Protein AF-Q5XU37-F1 (afdb_monomer_lite)

InterPro domains:
  IPR002369 Integrin beta subunit, VWA domain [PF00362] (1-94)
  IPR002369 Integrin beta subunit, VWA domain [SM00187] (1-95)
  IPR015812 Integrin beta subunit [PR01186] (37-56)
  IPR015812 Integrin beta subunit [PR01186] (70-89)
  IPR015812 Integrin beta subunit [PTHR10082] (1-95)
  IPR036465 von Willebrand factor A-like domain superfamily [G3DSA:3.40.50.410] (1-94)
  IPR036465 von Willebrand factor A-like domain superfamily [SSF53300] (1-94)

Structure (mmCIF, N/CA/C/O backbone):
data_AF-Q5XU37-F1
#
_entry.id   AF-Q5XU37-F1
#
loop_
_atom_site.group_PDB
_atom_site.id
_atom_site.type_symbol
_atom_site.label_atom_id
_atom_site.label_alt_id
_atom_site.label_comp_id
_atom_site.label_asym_id
_atom_site.label_entity_id
_atom_site.label_seq_id
_atom_site.pdbx_PDB_ins_code
_atom_site.Cartn_x
_atom_site.Cartn_y
_atom_site.Cartn_z
_atom_site.occupancy
_atom_site.B_iso_or_equiv
_atom_site.auth_seq_id
_atom_site.auth_comp_id
_atom_site.auth_asym_id
_atom_site.auth_atom_id
_atom_site.pdbx_PDB_model_num
ATOM 1 N N . LEU A 1 1 ? -13.803 -3.132 6.805 1.00 90.12 1 LEU A N 1
ATOM 2 C CA . LEU A 1 1 ? -13.466 -2.454 5.537 1.00 90.12 1 LEU A CA 1
ATOM 3 C C . LEU A 1 1 ? -12.088 -2.906 5.069 1.00 90.12 1 LEU A C 1
ATOM 5 O O . LEU A 1 1 ? -11.149 -2.835 5.848 1.00 90.12 1 LEU A O 1
ATOM 9 N N . TYR A 1 2 ? -11.950 -3.385 3.834 1.00 94.19 2 TYR A N 1
ATOM 10 C CA . TYR A 1 2 ? -10.638 -3.675 3.252 1.00 94.19 2 TYR A CA 1
ATOM 11 C C . TYR A 1 2 ? -10.395 -2.709 2.096 1.00 94.19 2 TYR A C 1
ATOM 13 O O . TYR A 1 2 ? -11.150 -2.724 1.127 1.00 94.19 2 TYR A O 1
ATOM 21 N N . TYR A 1 3 ? -9.399 -1.839 2.235 1.00 92.56 3 TYR A N 1
ATOM 22 C CA . TYR A 1 3 ? -9.079 -0.826 1.239 1.00 92.56 3 TYR A CA 1
ATOM 23 C C . TYR A 1 3 ? -8.071 -1.400 0.245 1.00 92.56 3 TYR A C 1
ATOM 25 O O . TYR A 1 3 ? -6.968 -1.789 0.631 1.00 92.56 3 TYR A O 1
ATOM 33 N N . LEU A 1 4 ? -8.469 -1.479 -1.021 1.00 94.88 4 LEU A N 1
ATOM 34 C CA . LEU A 1 4 ? -7.632 -1.965 -2.109 1.00 94.88 4 LEU A CA 1
ATOM 35 C C . LEU A 1 4 ? -7.228 -0.775 -2.981 1.00 94.88 4 LEU A C 1
ATOM 37 O O . LEU A 1 4 ? -8.082 -0.187 -3.639 1.00 94.88 4 LEU A O 1
ATOM 41 N N . MET A 1 5 ? -5.945 -0.419 -2.958 1.00 93.19 5 MET A N 1
ATOM 42 C CA . MET A 1 5 ? -5.426 0.777 -3.621 1.00 93.19 5 MET A CA 1
ATOM 43 C C . MET A 1 5 ? -4.570 0.434 -4.840 1.00 93.19 5 MET A C 1
ATOM 45 O O . MET A 1 5 ? -3.702 -0.437 -4.768 1.00 93.19 5 MET A O 1
ATOM 49 N N . ASP A 1 6 ? -4.774 1.167 -5.930 1.00 93.69 6 ASP A N 1
ATOM 50 C CA . ASP A 1 6 ? -3.828 1.188 -7.042 1.00 93.69 6 ASP A CA 1
ATOM 51 C C . ASP A 1 6 ? -2.561 1.965 -6.624 1.00 93.69 6 ASP A C 1
ATOM 53 O O . ASP A 1 6 ? -2.651 3.094 -6.143 1.00 93.69 6 ASP A O 1
ATOM 57 N N . LEU A 1 7 ? -1.383 1.349 -6.765 1.00 90.88 7 LEU A N 1
ATOM 58 C CA . LEU A 1 7 ? -0.073 1.975 -6.523 1.00 90.88 7 LEU A CA 1
ATOM 59 C C . LEU A 1 7 ? 0.697 2.259 -7.822 1.00 90.88 7 LEU A C 1
ATOM 61 O O . LEU A 1 7 ? 1.930 2.334 -7.823 1.00 90.88 7 LEU A O 1
ATOM 65 N N . SER A 1 8 ? -0.019 2.407 -8.935 1.00 89.94 8 SER A N 1
ATOM 66 C CA . SER A 1 8 ? 0.514 2.943 -10.180 1.00 89.94 8 SER A CA 1
ATOM 67 C C . SER A 1 8 ? 1.021 4.382 -10.005 1.00 89.94 8 SER A C 1
ATOM 69 O O . SER A 1 8 ? 0.697 5.093 -9.053 1.00 89.94 8 SER A O 1
ATOM 71 N N . TYR A 1 9 ? 1.865 4.833 -10.937 1.00 87.94 9 TYR A N 1
ATOM 72 C CA . TYR A 1 9 ? 2.522 6.141 -10.833 1.00 87.94 9 TYR A CA 1
ATOM 73 C C . TYR A 1 9 ? 1.541 7.324 -10.800 1.00 87.94 9 TYR A C 1
ATOM 75 O O . TYR A 1 9 ? 1.871 8.373 -10.253 1.00 87.94 9 TYR A O 1
ATOM 83 N N . SER A 1 10 ? 0.344 7.172 -11.369 1.00 89.12 10 SER A N 1
ATOM 84 C CA . SER A 1 10 ? -0.679 8.220 -11.338 1.00 89.12 10 SER A CA 1
ATOM 85 C C . SER A 1 10 ? -1.297 8.430 -9.957 1.00 89.12 10 SER A C 1
ATOM 87 O O . SER A 1 10 ? -1.903 9.468 -9.760 1.00 89.12 10 SER A O 1
ATOM 89 N N . MET A 1 11 ? -1.120 7.493 -9.020 1.00 91.25 11 MET A N 1
ATOM 90 C CA . MET A 1 11 ? -1.728 7.512 -7.680 1.00 91.25 11 MET A CA 1
ATOM 91 C C . MET A 1 11 ? -0.780 8.051 -6.593 1.00 91.25 11 MET A C 1
ATOM 93 O O . MET A 1 11 ? -1.002 7.860 -5.394 1.00 91.25 11 MET A O 1
ATOM 97 N N . VAL A 1 12 ? 0.343 8.663 -6.984 1.00 85.81 12 VAL A N 1
ATOM 98 C CA . VAL A 1 12 ? 1.393 9.107 -6.049 1.00 85.81 12 VAL A CA 1
ATOM 99 C C . VAL A 1 12 ? 0.889 10.185 -5.087 1.00 85.81 12 VAL A C 1
ATOM 101 O O . VAL A 1 12 ? 1.239 10.166 -3.906 1.00 85.81 12 VAL A O 1
ATOM 104 N N . ASP A 1 13 ? 0.090 11.126 -5.573 1.00 88.38 13 ASP A N 1
ATOM 105 C CA . ASP A 1 13 ? -0.543 12.172 -4.770 1.00 88.38 13 ASP A CA 1
ATOM 106 C C . ASP A 1 13 ? -1.686 11.620 -3.908 1.00 88.38 13 ASP A C 1
ATOM 108 O O . ASP A 1 13 ? -1.772 11.951 -2.722 1.00 88.38 13 ASP A O 1
ATOM 112 N N . ASP A 1 14 ? -2.494 10.705 -4.444 1.00 89.06 14 ASP A N 1
ATOM 113 C CA . ASP A 1 14 ? -3.536 10.009 -3.684 1.00 89.06 14 ASP A CA 1
ATOM 114 C C . ASP A 1 14 ? -2.966 9.244 -2.488 1.00 89.06 14 ASP A C 1
ATOM 116 O O . ASP A 1 14 ? -3.530 9.286 -1.392 1.00 89.06 14 ASP A O 1
ATOM 120 N N . LEU A 1 15 ? -1.809 8.593 -2.649 1.00 85.19 15 LEU A N 1
ATOM 121 C CA . LEU A 1 15 ? -1.154 7.856 -1.568 1.00 85.19 15 LEU A CA 1
ATOM 122 C C . LEU A 1 15 ? -0.825 8.761 -0.370 1.00 85.19 15 LEU A C 1
ATOM 124 O O . LEU A 1 15 ? -0.943 8.333 0.779 1.00 85.19 15 LEU A O 1
ATOM 128 N N . ILE A 1 16 ? -0.464 10.025 -0.611 1.00 84.50 16 ILE A N 1
ATOM 129 C CA . ILE A 1 16 ? -0.193 11.005 0.454 1.00 84.50 16 ILE A CA 1
ATOM 130 C C . ILE A 1 16 ? -1.464 11.285 1.266 1.00 84.50 16 ILE A C 1
ATOM 132 O O . ILE A 1 16 ? -1.401 11.427 2.491 1.00 84.50 16 ILE A O 1
ATOM 136 N N . ASN A 1 17 ? -2.617 11.331 0.600 1.00 85.44 17 ASN A N 1
ATOM 137 C CA . ASN A 1 17 ? -3.906 11.573 1.242 1.00 85.44 17 ASN A CA 1
ATOM 138 C C . ASN A 1 17 ? -4.428 10.321 1.959 1.00 85.44 17 ASN A C 1
ATOM 140 O O . ASN A 1 17 ? -4.877 10.414 3.101 1.00 85.44 17 ASN A O 1
ATOM 144 N N . VAL A 1 18 ? -4.301 9.138 1.349 1.00 85.19 18 VAL A N 1
ATOM 145 C CA . VAL A 1 18 ? -4.751 7.864 1.938 1.00 85.19 18 VAL A CA 1
ATOM 146 C C . VAL A 1 18 ? -4.006 7.542 3.234 1.00 85.19 18 VAL A C 1
ATOM 148 O O . VAL A 1 18 ? -4.620 7.048 4.182 1.00 85.19 18 VAL A O 1
ATOM 151 N N . LYS A 1 19 ? -2.719 7.907 3.334 1.00 79.75 19 LYS A N 1
ATOM 152 C CA . LYS A 1 19 ? -1.948 7.798 4.586 1.00 79.75 19 LYS A CA 1
ATOM 153 C C . LYS A 1 19 ? -2.608 8.543 5.751 1.00 79.75 19 LYS A C 1
ATOM 155 O O . LYS A 1 19 ? -2.561 8.056 6.873 1.00 79.75 19 LYS A O 1
ATOM 160 N N . LYS A 1 20 ? -3.246 9.689 5.492 1.00 78.00 20 LYS A N 1
ATOM 161 C CA . LYS A 1 20 ? -3.974 10.473 6.507 1.00 78.00 20 LYS A CA 1
ATOM 162 C C . LYS A 1 20 ? -5.403 9.968 6.725 1.00 78.00 20 LYS A C 1
ATOM 164 O O . LYS A 1 20 ? -5.921 10.056 7.831 1.00 78.00 20 LYS A O 1
ATOM 169 N N . LEU A 1 21 ? -6.022 9.406 5.685 1.00 81.50 21 LEU A N 1
ATOM 170 C CA . LEU A 1 21 ? -7.421 8.976 5.698 1.00 81.50 21 LEU A CA 1
ATOM 171 C C . LEU A 1 21 ? -7.686 7.761 6.606 1.00 81.50 21 LEU A C 1
ATOM 173 O O . LEU A 1 21 ? -8.818 7.560 7.037 1.00 81.50 21 LEU A O 1
ATOM 177 N N . GLY A 1 22 ? -6.667 6.951 6.912 1.00 79.75 22 GLY A N 1
ATOM 178 C CA . GLY A 1 22 ? -6.817 5.731 7.714 1.00 79.75 22 GLY A CA 1
ATOM 179 C C . GLY A 1 22 ? -7.467 5.951 9.083 1.00 79.75 22 GLY A C 1
ATOM 180 O O . GLY A 1 22 ? -8.379 5.211 9.462 1.00 79.75 22 GLY A O 1
ATOM 181 N N . GLY A 1 23 ? -7.035 6.990 9.804 1.00 81.06 23 GLY A N 1
ATOM 182 C CA . GLY A 1 23 ? -7.592 7.349 11.107 1.00 81.06 23 GLY A CA 1
ATOM 183 C C . GLY A 1 23 ? -9.041 7.830 11.028 1.00 81.06 23 GLY A C 1
ATOM 184 O O . GLY A 1 23 ? -9.873 7.414 11.838 1.00 81.06 23 GLY A O 1
ATOM 185 N N . ASP A 1 24 ? -9.360 8.650 10.027 1.00 87.44 24 ASP A N 1
ATOM 186 C CA . ASP A 1 24 ? -10.708 9.192 9.832 1.00 87.44 24 ASP A CA 1
ATOM 187 C C . ASP A 1 24 ? -11.699 8.109 9.381 1.00 87.44 24 ASP A C 1
ATOM 189 O O . ASP A 1 24 ? -12.824 8.055 9.877 1.00 87.44 24 ASP A O 1
ATOM 193 N N . LEU A 1 25 ? -11.267 7.183 8.516 1.00 86.38 25 LEU A N 1
ATOM 194 C CA . LEU A 1 25 ? -12.061 6.023 8.099 1.00 86.38 25 LEU A CA 1
ATOM 195 C C . LEU A 1 25 ? -12.413 5.117 9.276 1.00 86.38 25 LEU A C 1
ATOM 197 O O . LEU A 1 25 ? -13.558 4.686 9.399 1.00 86.38 25 LEU A O 1
ATOM 201 N N . LEU A 1 26 ? -11.441 4.815 10.140 1.00 84.38 26 LEU A N 1
ATOM 202 C CA . LEU A 1 26 ? -11.693 3.966 11.301 1.00 84.38 26 LEU A CA 1
ATOM 203 C C . LEU A 1 26 ? -12.643 4.649 12.295 1.00 84.38 26 LEU A C 1
ATOM 205 O O . LEU A 1 26 ? -13.525 3.989 12.838 1.00 84.38 26 LEU A O 1
ATOM 209 N N . ARG A 1 27 ? -12.516 5.970 12.479 1.00 87.25 27 ARG A 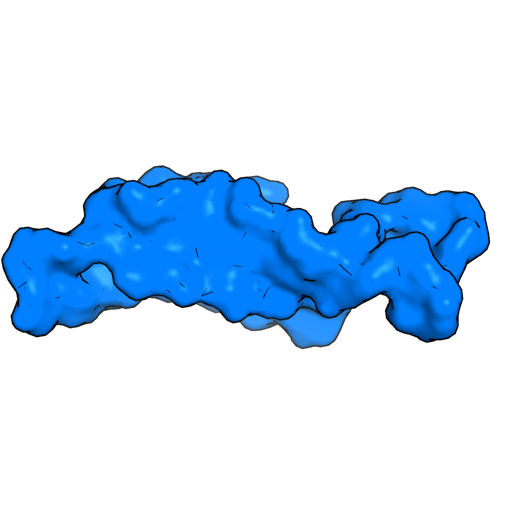N 1
ATOM 210 C CA . ARG A 1 27 ? -13.441 6.761 13.304 1.00 87.25 27 ARG A CA 1
ATOM 211 C C . ARG A 1 27 ? -14.865 6.710 12.751 1.00 87.25 27 ARG A C 1
ATOM 213 O O . ARG A 1 27 ? -15.766 6.304 13.471 1.00 87.25 27 ARG A O 1
ATOM 220 N N . ALA A 1 28 ? -15.039 6.994 11.461 1.00 89.75 28 ALA A N 1
ATOM 221 C CA . ALA A 1 28 ? -16.347 6.942 10.811 1.00 89.75 28 ALA A CA 1
ATOM 222 C C . ALA A 1 28 ? -16.983 5.538 10.862 1.00 89.75 28 ALA A C 1
ATOM 224 O O . ALA A 1 28 ? -18.192 5.409 11.029 1.00 89.75 28 ALA A O 1
ATOM 225 N N . LEU A 1 29 ? -16.184 4.470 10.747 1.00 88.75 29 LEU A N 1
ATOM 226 C CA . LEU A 1 29 ? -16.676 3.095 10.898 1.00 88.75 29 LEU A CA 1
ATOM 227 C C . LEU A 1 29 ? -17.135 2.789 12.328 1.00 88.75 29 LEU A C 1
ATOM 229 O O . LEU A 1 29 ? -18.126 2.077 12.499 1.00 88.75 29 LEU A O 1
ATOM 233 N N . ASN A 1 30 ? -16.427 3.315 13.328 1.00 87.44 30 ASN A N 1
ATOM 234 C CA . ASN A 1 30 ? -16.767 3.132 14.737 1.00 87.44 30 ASN A CA 1
ATOM 235 C C . ASN A 1 30 ? -17.998 3.950 15.157 1.00 87.44 30 ASN A C 1
ATOM 237 O O . ASN A 1 30 ? -18.736 3.523 16.039 1.00 87.44 30 ASN A O 1
ATOM 241 N N . ASP A 1 31 ? -18.264 5.076 14.491 1.00 90.44 31 ASP A N 1
ATOM 242 C CA . ASP A 1 31 ? -19.481 5.868 14.714 1.00 90.44 31 ASP A CA 1
ATOM 243 C C . ASP A 1 31 ? -20.747 5.145 14.207 1.00 90.44 31 ASP A C 1
ATOM 245 O O . ASP A 1 31 ? -21.846 5.385 14.704 1.00 90.44 31 ASP A O 1
ATOM 249 N N . ILE A 1 32 ? -20.604 4.246 13.224 1.00 90.12 32 ILE A N 1
ATOM 250 C CA . ILE A 1 32 ? -21.712 3.464 12.646 1.00 90.12 32 ILE A CA 1
ATOM 251 C C . ILE A 1 32 ? -21.821 2.075 13.297 1.00 90.12 32 ILE A C 1
ATOM 253 O O . ILE A 1 32 ? -22.916 1.522 13.402 1.00 90.12 32 ILE A O 1
ATOM 257 N N . THR A 1 33 ? -20.696 1.475 13.700 1.00 87.56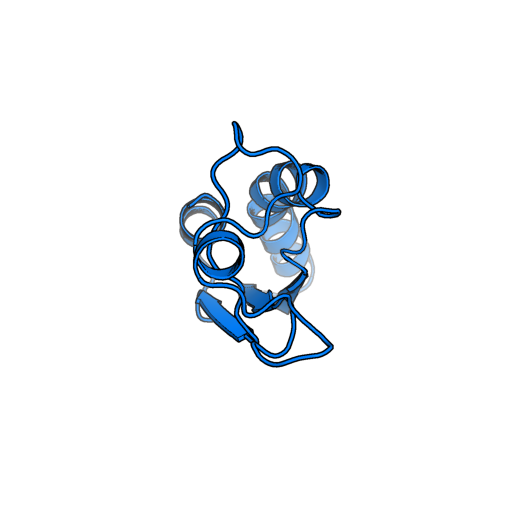 33 THR A N 1
ATOM 258 C CA . THR A 1 33 ? -20.629 0.086 14.183 1.00 87.56 33 THR A CA 1
ATOM 259 C C . THR A 1 33 ? -19.692 -0.058 15.378 1.00 87.56 33 THR A C 1
ATOM 261 O O . THR A 1 33 ? -18.602 0.492 15.383 1.00 87.56 33 THR A O 1
ATOM 264 N N . GLU A 1 34 ? -20.052 -0.885 16.361 1.00 83.62 34 GLU A N 1
ATOM 265 C CA . GLU A 1 34 ? -19.263 -1.046 17.597 1.00 83.62 34 GLU A CA 1
ATOM 266 C C . GLU A 1 34 ? -17.921 -1.789 17.415 1.00 83.62 34 GLU A C 1
ATOM 268 O O . GLU A 1 34 ? -17.079 -1.780 18.311 1.00 83.62 34 GLU A O 1
ATOM 273 N N . SER A 1 35 ? -17.694 -2.455 16.274 1.00 84.50 35 SER A N 1
ATOM 274 C CA . SER A 1 35 ? -16.465 -3.224 16.011 1.00 84.50 35 SER A CA 1
ATOM 275 C C . SER A 1 35 ? -15.954 -3.026 14.582 1.00 84.50 35 SER A C 1
ATOM 277 O O . SER A 1 35 ? -15.874 -3.959 13.773 1.00 84.50 35 SER A O 1
ATOM 279 N N . GLY A 1 36 ? -15.604 -1.781 14.256 1.00 88.69 36 GLY A N 1
ATOM 280 C CA . GLY A 1 36 ? -14.966 -1.436 12.994 1.00 88.69 36 GLY A CA 1
ATOM 281 C C . GLY A 1 36 ? -13.567 -2.047 12.879 1.00 88.69 36 GLY A C 1
ATOM 282 O O . GLY A 1 36 ? -12.714 -1.874 13.745 1.00 88.69 36 GLY A O 1
ATOM 283 N N . ARG A 1 37 ? -13.301 -2.755 11.776 1.00 92.00 37 ARG A N 1
ATOM 284 C CA . ARG A 1 37 ? -11.949 -3.220 11.417 1.00 92.00 37 ARG A CA 1
ATOM 285 C C . ARG A 1 37 ? -11.565 -2.727 10.036 1.00 92.00 37 ARG A C 1
ATOM 287 O O . ARG A 1 37 ? -12.376 -2.809 9.106 1.00 92.00 37 ARG A O 1
ATOM 294 N N . ILE A 1 38 ? -10.322 -2.289 9.881 1.00 91.44 38 ILE A N 1
ATOM 295 C CA . ILE A 1 38 ? -9.750 -1.812 8.624 1.00 91.44 38 ILE A CA 1
ATOM 296 C C . ILE A 1 38 ? -8.544 -2.657 8.211 1.00 91.44 38 ILE A C 1
ATOM 298 O O . ILE A 1 38 ? -7.781 -3.126 9.048 1.00 91.44 38 ILE A O 1
ATOM 302 N N . GLY A 1 39 ? -8.372 -2.877 6.914 1.00 93.94 39 GLY A N 1
ATOM 303 C CA . GLY A 1 39 ? -7.210 -3.551 6.340 1.00 93.94 39 GLY A CA 1
ATOM 304 C C . GLY A 1 39 ? -6.830 -2.904 5.017 1.00 93.94 39 GLY A C 1
ATOM 305 O O . GLY A 1 39 ? -7.626 -2.153 4.450 1.00 93.94 39 GLY A O 1
ATOM 306 N N . PHE A 1 40 ? -5.624 -3.193 4.539 1.00 94.69 40 PHE A N 1
ATOM 307 C CA . PHE A 1 40 ? -5.067 -2.564 3.344 1.00 94.69 40 PHE A CA 1
ATOM 308 C C . PHE A 1 40 ? -4.408 -3.589 2.426 1.00 94.69 40 PHE A C 1
ATOM 310 O O . PHE A 1 40 ? -3.726 -4.527 2.867 1.00 94.69 40 PHE A O 1
ATOM 317 N N . GLY A 1 41 ? -4.614 -3.403 1.133 1.00 95.31 41 GLY A N 1
ATOM 318 C CA . GLY A 1 41 ? -3.926 -4.114 0.072 1.00 95.31 41 GLY A CA 1
ATOM 319 C C . GLY A 1 41 ? -3.645 -3.170 -1.078 1.00 95.31 41 GLY A C 1
ATOM 320 O O . GLY A 1 41 ? -4.351 -2.181 -1.271 1.00 95.31 41 GLY A O 1
ATOM 321 N N . SER A 1 42 ? -2.623 -3.497 -1.849 1.00 94.56 42 SER A N 1
ATOM 322 C CA . SER A 1 42 ? -2.263 -2.735 -3.032 1.00 94.56 42 SER A CA 1
ATOM 323 C C . SER A 1 42 ? -2.124 -3.620 -4.255 1.00 94.56 42 SER A C 1
ATOM 325 O O . SER A 1 42 ? -1.876 -4.825 -4.148 1.00 94.56 42 SER A O 1
ATOM 327 N N . PHE A 1 43 ? -2.285 -3.013 -5.422 1.00 95.62 43 PHE A N 1
ATOM 328 C CA . PHE A 1 43 ? -2.078 -3.659 -6.710 1.00 95.62 43 PHE A CA 1
ATOM 329 C C . PHE A 1 43 ? -1.479 -2.670 -7.714 1.00 95.62 43 PHE A C 1
ATOM 331 O O . PHE A 1 43 ? -1.546 -1.460 -7.507 1.00 95.62 43 PHE A O 1
ATOM 338 N N . VAL A 1 44 ? -0.864 -3.199 -8.773 1.00 94.56 44 VAL A N 1
ATOM 339 C CA . VAL A 1 44 ? -0.472 -2.424 -9.960 1.00 94.56 44 VAL A CA 1
ATOM 340 C C . VAL A 1 44 ? -1.002 -3.150 -11.194 1.00 94.56 44 VAL A C 1
ATOM 342 O O . VAL A 1 44 ? -2.097 -2.858 -11.653 1.00 94.56 44 VAL A O 1
ATOM 345 N N . ASP A 1 45 ? -0.271 -4.151 -11.690 1.00 94.00 45 ASP A N 1
ATOM 346 C CA . ASP A 1 45 ? -0.700 -5.006 -12.800 1.00 94.00 45 ASP A CA 1
ATOM 347 C C . ASP A 1 45 ? 0.166 -6.282 -12.857 1.00 94.00 45 ASP A C 1
ATOM 349 O O . ASP A 1 45 ? 1.106 -6.477 -12.076 1.00 94.00 45 ASP A O 1
ATOM 353 N N . LYS A 1 46 ? -0.135 -7.183 -13.790 1.00 94.12 46 LYS A N 1
ATOM 354 C CA . LYS A 1 46 ? 0.654 -8.383 -14.074 1.00 94.12 46 LYS A CA 1
ATOM 355 C C . LYS A 1 46 ? 2.079 -8.002 -14.477 1.00 94.12 46 LYS A C 1
ATOM 357 O O . LYS A 1 46 ? 2.298 -7.150 -15.329 1.00 94.12 46 LYS A O 1
ATOM 362 N N . THR A 1 47 ? 3.065 -8.715 -13.943 1.00 93.75 47 THR A N 1
ATOM 363 C CA . THR A 1 47 ? 4.495 -8.451 -14.179 1.00 93.75 47 THR A CA 1
ATOM 364 C C . THR A 1 47 ? 5.028 -9.036 -15.496 1.00 93.75 47 THR A C 1
ATOM 366 O O . THR A 1 47 ? 6.185 -9.445 -15.586 1.00 93.75 47 THR A O 1
ATOM 369 N N . VAL A 1 48 ? 4.183 -9.097 -16.529 1.00 94.19 48 VAL A N 1
ATOM 370 C CA . VAL A 1 48 ? 4.509 -9.638 -17.857 1.00 94.19 48 VAL A CA 1
ATOM 371 C C . VAL A 1 48 ? 4.127 -8.643 -18.951 1.00 94.19 48 VAL A C 1
ATOM 373 O O . VAL A 1 48 ? 3.272 -7.781 -18.753 1.00 94.19 48 VAL A O 1
ATOM 376 N N . LEU A 1 49 ? 4.739 -8.771 -20.127 1.00 93.06 49 LEU A N 1
ATOM 377 C CA . LEU A 1 49 ? 4.330 -8.001 -21.304 1.00 93.06 49 LEU A CA 1
ATOM 378 C C . LEU A 1 49 ? 2.907 -8.400 -21.753 1.00 93.06 49 LEU A C 1
ATOM 380 O O . LEU A 1 49 ? 2.548 -9.573 -21.629 1.00 93.06 49 LEU A O 1
ATOM 384 N N . PRO A 1 50 ? 2.104 -7.468 -22.306 1.00 95.06 50 PRO A N 1
ATOM 385 C CA . PRO A 1 50 ? 2.393 -6.048 -22.550 1.00 95.06 50 PRO A CA 1
ATOM 386 C C . PRO A 1 50 ? 2.008 -5.113 -21.384 1.00 95.06 50 PRO A C 1
ATOM 388 O O . PRO A 1 50 ? 2.066 -3.899 -21.548 1.00 95.06 50 PRO A O 1
ATOM 391 N N . PHE A 1 51 ? 1.611 -5.657 -20.229 1.00 92.81 51 PHE A N 1
ATOM 392 C CA . PHE A 1 51 ? 1.107 -4.888 -19.082 1.00 92.81 51 PHE A CA 1
ATOM 393 C C . PHE A 1 51 ? 2.200 -4.046 -18.413 1.00 92.81 51 PHE A C 1
ATOM 395 O O . PHE A 1 51 ? 1.968 -2.904 -18.027 1.00 92.81 51 PHE A O 1
ATOM 402 N N . VAL A 1 52 ? 3.421 -4.585 -18.328 1.00 93.12 52 VAL A N 1
ATOM 403 C CA . VAL A 1 52 ? 4.601 -3.854 -17.843 1.00 93.12 52 VAL A CA 1
ATOM 404 C C . VAL A 1 52 ? 5.796 -4.043 -18.768 1.00 93.12 52 VAL A C 1
ATOM 406 O O . VAL A 1 52 ? 5.931 -5.061 -19.447 1.00 93.12 52 VAL A O 1
ATOM 409 N N . ASN A 1 53 ? 6.716 -3.077 -18.759 1.00 92.38 53 ASN A N 1
ATOM 410 C CA . ASN A 1 53 ? 7.983 -3.201 -19.469 1.00 92.38 53 ASN A CA 1
ATOM 411 C C . ASN A 1 53 ? 8.936 -4.132 -18.699 1.00 92.38 53 ASN A C 1
ATOM 413 O O . ASN A 1 53 ? 9.456 -3.766 -17.646 1.00 92.38 53 ASN A O 1
ATOM 417 N N . THR A 1 54 ? 9.187 -5.324 -19.243 1.00 94.50 54 THR A N 1
ATOM 418 C CA . THR A 1 54 ? 10.023 -6.356 -18.612 1.00 94.50 54 THR A CA 1
ATOM 419 C C . THR A 1 54 ? 11.528 -6.171 -18.839 1.00 94.50 54 THR A C 1
ATOM 421 O O . THR A 1 54 ? 12.311 -7.060 -18.504 1.00 94.50 54 THR A O 1
ATOM 424 N N . HIS A 1 55 ? 11.972 -5.041 -19.405 1.00 94.56 55 HIS A N 1
ATOM 425 C CA . HIS A 1 55 ? 13.398 -4.732 -19.506 1.00 94.56 55 HIS A CA 1
ATOM 426 C C . HIS A 1 55 ? 14.010 -4.607 -18.095 1.00 94.56 55 HIS A C 1
ATOM 428 O O . HIS A 1 55 ? 13.429 -3.913 -17.256 1.00 94.56 55 HIS A O 1
ATOM 434 N N . PRO A 1 56 ? 15.186 -5.201 -17.805 1.00 93.06 56 PRO A N 1
ATOM 435 C CA . PRO A 1 56 ? 15.728 -5.281 -16.443 1.00 93.06 56 PRO A CA 1
ATOM 436 C C . PRO A 1 56 ? 15.818 -3.942 -15.698 1.00 93.06 56 PRO A C 1
ATOM 438 O O . PRO A 1 56 ? 15.488 -3.868 -14.517 1.00 93.06 56 PRO A O 1
ATOM 441 N N . GLU A 1 57 ? 16.208 -2.863 -16.383 1.00 91.00 57 GLU A N 1
ATOM 442 C CA . GLU A 1 57 ? 16.244 -1.519 -15.786 1.00 91.00 57 GLU A CA 1
ATOM 443 C C . GLU A 1 57 ? 14.853 -0.991 -15.409 1.00 91.00 57 GLU A C 1
ATOM 445 O O . GLU A 1 57 ? 14.689 -0.375 -14.358 1.00 91.00 57 GLU A O 1
ATOM 450 N N . LYS A 1 58 ? 13.843 -1.258 -16.245 1.00 90.00 58 LYS A N 1
ATOM 451 C CA . LYS A 1 58 ? 12.462 -0.804 -16.040 1.00 90.00 58 LYS A CA 1
ATOM 452 C C . LYS A 1 58 ? 11.714 -1.649 -15.014 1.00 90.00 58 LYS A C 1
ATOM 454 O O . LYS A 1 58 ? 10.840 -1.129 -14.337 1.00 90.00 58 LYS A O 1
ATOM 459 N N . LEU A 1 59 ? 12.096 -2.913 -14.835 1.00 91.19 59 LEU A N 1
ATOM 460 C 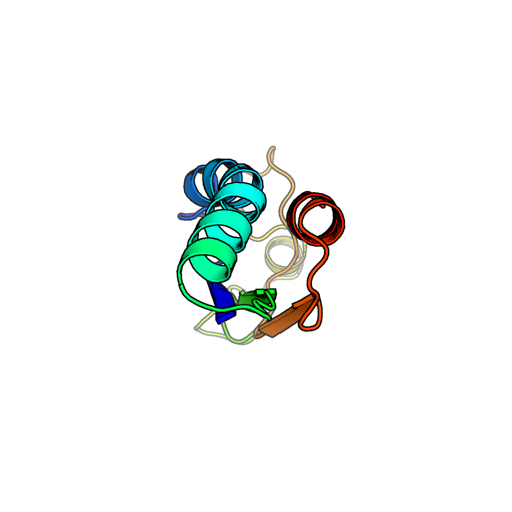CA . LEU A 1 59 ? 11.613 -3.723 -13.716 1.00 91.19 59 LEU A CA 1
ATOM 461 C C . LEU A 1 59 ? 12.183 -3.252 -12.375 1.00 91.19 59 LEU A C 1
ATOM 463 O O . LEU A 1 59 ? 11.485 -3.322 -11.369 1.00 91.19 59 LEU A O 1
ATOM 467 N N . ARG A 1 60 ? 13.434 -2.770 -12.349 1.00 91.00 60 ARG A N 1
ATOM 468 C CA . ARG A 1 60 ? 14.052 -2.225 -11.129 1.00 91.00 60 ARG A CA 1
ATOM 469 C C . ARG A 1 60 ? 13.489 -0.859 -10.752 1.00 91.00 60 ARG A C 1
ATOM 471 O O . ARG A 1 60 ? 13.229 -0.637 -9.578 1.00 91.00 60 ARG A O 1
ATOM 478 N N . ASN A 1 61 ? 13.303 0.029 -11.729 1.00 91.81 61 ASN A N 1
ATOM 479 C CA . ASN A 1 61 ? 12.645 1.316 -11.531 1.00 91.81 61 ASN A CA 1
ATOM 480 C C . ASN A 1 61 ? 11.636 1.573 -12.671 1.00 91.81 61 ASN A C 1
ATOM 482 O O . ASN A 1 61 ? 12.037 2.024 -13.753 1.00 91.81 61 ASN A O 1
ATOM 486 N N . PRO A 1 62 ? 10.334 1.293 -12.455 1.00 90.44 62 PRO A N 1
ATOM 487 C CA . PRO A 1 62 ? 9.311 1.469 -13.485 1.00 90.44 62 PRO A CA 1
ATOM 488 C C . PRO A 1 62 ? 8.926 2.935 -13.703 1.00 90.44 62 PRO A C 1
ATOM 490 O O . PRO A 1 62 ? 8.215 3.242 -14.661 1.00 90.44 62 PRO A O 1
ATOM 493 N N . CYS A 1 63 ? 9.385 3.851 -12.847 1.00 88.75 63 CYS A N 1
ATOM 494 C CA . CYS A 1 63 ? 8.985 5.242 -12.935 1.00 88.75 63 CYS A CA 1
ATOM 495 C C . CYS A 1 63 ? 9.531 5.950 -14.182 1.00 88.75 63 CYS A C 1
ATOM 497 O O . CYS A 1 63 ? 10.638 5.665 -14.655 1.00 88.75 63 CYS A O 1
ATOM 499 N N . PRO A 1 64 ? 8.748 6.887 -14.747 1.00 84.31 64 PRO A N 1
ATOM 500 C CA . PRO A 1 64 ? 9.148 7.609 -15.949 1.00 84.31 64 PRO A CA 1
ATOM 501 C C . PRO A 1 64 ? 10.354 8.519 -15.687 1.00 84.31 64 PRO A C 1
ATOM 503 O O . PRO A 1 64 ? 11.258 8.581 -16.520 1.00 84.31 64 PRO A O 1
ATOM 506 N N . ASN A 1 65 ? 10.405 9.169 -14.518 1.00 84.06 65 ASN A N 1
ATOM 507 C CA . ASN A 1 65 ? 11.568 9.933 -14.076 1.00 84.06 65 ASN A CA 1
ATOM 508 C C . ASN A 1 65 ? 12.537 9.027 -13.295 1.00 84.06 65 ASN A C 1
ATOM 510 O O . ASN A 1 65 ? 12.167 8.496 -12.249 1.00 84.06 65 ASN A O 1
ATOM 514 N N . LYS A 1 66 ? 13.778 8.897 -13.784 1.00 73.19 66 LYS A N 1
ATOM 515 C CA . LYS A 1 66 ? 14.837 8.072 -13.175 1.00 73.19 66 LYS A CA 1
ATOM 516 C C . LYS A 1 66 ? 15.312 8.583 -11.811 1.00 73.19 66 LYS A C 1
ATOM 518 O O . LYS A 1 66 ? 15.857 7.795 -11.049 1.00 73.19 66 LYS A O 1
ATOM 523 N N . GLU A 1 67 ? 15.112 9.864 -11.509 1.00 73.19 67 GLU A N 1
ATOM 524 C CA . GLU A 1 67 ? 15.506 10.479 -10.232 1.00 73.19 67 GLU A CA 1
ATOM 525 C C . GLU A 1 67 ? 14.563 10.108 -9.081 1.00 73.19 67 GLU A C 1
ATOM 527 O O . GLU A 1 67 ? 14.915 10.263 -7.915 1.00 73.19 67 GLU A O 1
ATOM 532 N N . LYS A 1 68 ? 13.359 9.611 -9.397 1.00 79.50 68 LYS A N 1
ATOM 533 C CA . LYS A 1 68 ? 12.416 9.102 -8.402 1.00 79.50 68 LYS A CA 1
ATOM 534 C C . LYS A 1 68 ? 12.580 7.593 -8.287 1.00 79.50 68 LYS A C 1
ATOM 536 O O . LYS A 1 68 ? 12.407 6.865 -9.266 1.00 79.50 68 LYS A O 1
ATOM 541 N N . GLU A 1 69 ? 12.906 7.131 -7.087 1.00 79.88 69 GLU A N 1
ATOM 542 C CA . GLU A 1 69 ? 12.904 5.707 -6.773 1.00 79.88 69 GLU A CA 1
ATOM 543 C C . GLU A 1 69 ? 11.468 5.210 -6.630 1.00 79.88 69 GLU A C 1
ATOM 545 O O . GLU A 1 69 ? 10.663 5.778 -5.891 1.00 79.88 69 GLU A O 1
ATOM 550 N N . CYS A 1 70 ? 11.153 4.140 -7.353 1.00 85.75 70 CYS A N 1
ATOM 551 C CA . CYS A 1 70 ? 9.853 3.498 -7.313 1.00 85.75 70 CYS A CA 1
ATOM 552 C C . CYS A 1 70 ? 10.015 2.003 -7.123 1.00 85.75 70 CYS A C 1
ATOM 554 O O . CYS A 1 70 ? 10.951 1.391 -7.639 1.00 85.75 70 CYS A O 1
ATOM 556 N N . GLN A 1 71 ? 9.074 1.412 -6.394 1.00 88.94 71 GLN A N 1
ATOM 557 C CA . GLN A 1 71 ? 9.065 -0.027 -6.193 1.00 88.94 71 GLN A CA 1
ATOM 558 C C . GLN A 1 71 ? 8.887 -0.773 -7.528 1.00 88.94 71 GLN A C 1
ATOM 560 O O . GLN A 1 71 ? 8.143 -0.302 -8.395 1.00 88.94 71 GLN A O 1
ATOM 565 N N . PRO A 1 72 ? 9.515 -1.951 -7.690 1.00 92.94 72 PRO A N 1
ATOM 566 C CA . PRO A 1 72 ? 9.247 -2.845 -8.810 1.00 92.94 72 PRO A CA 1
ATOM 567 C C . PRO A 1 72 ? 7.750 -3.155 -8.957 1.00 92.94 72 PRO A C 1
ATOM 569 O O . PRO A 1 72 ? 7.047 -3.241 -7.942 1.00 92.94 72 PRO A O 1
ATOM 572 N N . PRO A 1 73 ? 7.251 -3.364 -10.189 1.00 93.75 73 PRO A N 1
ATOM 573 C CA . PRO A 1 73 ? 5.848 -3.684 -10.413 1.00 93.75 73 PRO A CA 1
ATOM 574 C C . PRO A 1 73 ? 5.476 -5.012 -9.745 1.00 93.75 73 PRO A C 1
ATOM 576 O O . PRO A 1 73 ? 6.277 -5.947 -9.676 1.00 93.75 73 PRO A O 1
ATOM 579 N N . PHE A 1 74 ? 4.238 -5.108 -9.275 1.00 95.06 74 PHE A N 1
ATOM 580 C CA . PHE A 1 74 ? 3.684 -6.310 -8.662 1.00 95.06 74 PHE A CA 1
ATOM 581 C C . PHE A 1 74 ? 2.183 -6.387 -8.945 1.00 95.06 74 PHE A C 1
ATOM 583 O O . PHE A 1 74 ? 1.518 -5.366 -9.099 1.00 95.06 74 PHE A O 1
ATOM 590 N N . ALA A 1 75 ? 1.643 -7.606 -8.978 1.00 95.38 75 ALA A N 1
ATOM 591 C CA . ALA A 1 75 ? 0.221 -7.800 -9.239 1.00 95.38 75 ALA A CA 1
ATOM 592 C C . ALA A 1 75 ? -0.625 -7.409 -8.025 1.00 95.38 75 ALA A C 1
ATOM 594 O O . ALA A 1 75 ? -1.449 -6.513 -8.116 1.00 95.38 75 ALA A O 1
ATOM 595 N N . PHE A 1 76 ? -0.405 -8.056 -6.881 1.00 97.12 76 PHE A N 1
ATOM 596 C CA . PHE A 1 76 ? -1.130 -7.779 -5.645 1.00 97.12 76 PHE A CA 1
ATOM 597 C C . PHE A 1 76 ? -0.219 -7.981 -4.438 1.00 97.12 76 PHE A C 1
ATOM 599 O O . PHE A 1 76 ? 0.589 -8.914 -4.408 1.00 97.12 76 PHE A O 1
ATOM 606 N N . ARG A 1 77 ? -0.372 -7.124 -3.430 1.00 95.88 77 ARG A N 1
ATOM 607 C CA . ARG A 1 77 ? 0.287 -7.255 -2.136 1.00 95.88 77 ARG A CA 1
ATOM 608 C C . ARG A 1 77 ? -0.724 -7.032 -1.022 1.00 95.88 77 ARG A C 1
ATOM 610 O O . ARG A 1 77 ? -1.311 -5.960 -0.888 1.00 95.88 77 ARG A O 1
ATOM 617 N N . HIS A 1 78 ? -0.872 -8.045 -0.177 1.00 96.19 78 HIS A N 1
ATOM 618 C CA . HIS A 1 78 ? -1.528 -7.886 1.110 1.00 96.19 78 HIS A CA 1
ATOM 619 C C . HIS A 1 78 ? -0.559 -7.190 2.072 1.00 96.19 78 HIS A C 1
ATOM 621 O O . HIS A 1 78 ? 0.492 -7.747 2.380 1.00 96.19 78 HIS A O 1
ATOM 627 N N . VAL A 1 79 ? -0.890 -5.973 2.507 1.00 94.38 79 VAL A N 1
ATOM 628 C CA . VAL A 1 79 ? -0.013 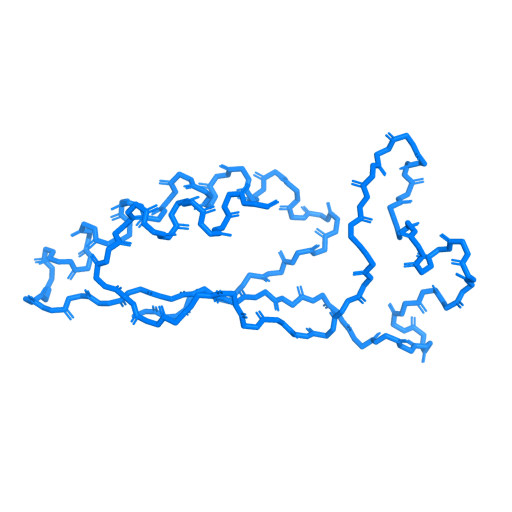-5.154 3.363 1.00 94.38 79 VAL A CA 1
ATOM 629 C C . VAL A 1 79 ? -0.455 -5.235 4.819 1.00 94.38 79 VAL A C 1
ATOM 631 O O . VAL A 1 79 ? 0.362 -5.476 5.700 1.00 94.38 79 VAL A O 1
ATOM 634 N N . LEU A 1 80 ? -1.756 -5.072 5.075 1.00 94.44 80 LEU A N 1
ATOM 635 C CA . LEU A 1 80 ? -2.297 -5.021 6.426 1.00 94.44 80 LEU A CA 1
ATOM 636 C C . LEU A 1 80 ? -3.543 -5.897 6.552 1.00 94.44 80 LEU A C 1
ATOM 638 O O . LEU A 1 80 ? -4.552 -5.695 5.866 1.00 94.44 80 LEU A O 1
ATOM 642 N N . LYS A 1 81 ? -3.482 -6.843 7.490 1.00 96.00 81 LYS A N 1
ATOM 643 C CA . LYS A 1 81 ? -4.634 -7.637 7.924 1.00 96.00 81 LYS A CA 1
ATOM 644 C C . LYS A 1 81 ? -5.651 -6.750 8.642 1.00 96.00 81 LYS A C 1
ATOM 646 O O . LYS A 1 81 ? -5.276 -5.786 9.292 1.00 96.00 81 LYS A O 1
ATOM 651 N N . LEU A 1 82 ? -6.933 -7.113 8.557 1.00 94.38 82 LEU A N 1
ATOM 652 C CA . LEU A 1 82 ? -8.006 -6.420 9.275 1.00 94.38 82 LEU A CA 1
ATOM 653 C C . LEU A 1 82 ? -7.655 -6.239 10.762 1.00 94.38 82 LEU A C 1
ATOM 655 O O . LEU A 1 82 ? -7.489 -7.226 11.482 1.00 94.38 82 LEU A O 1
ATOM 659 N N . THR A 1 83 ? -7.575 -4.984 11.189 1.00 91.94 83 THR A N 1
ATOM 660 C CA . THR A 1 83 ? -7.202 -4.535 12.533 1.00 91.94 83 THR A CA 1
ATOM 661 C C . THR A 1 83 ? -8.129 -3.400 12.968 1.00 91.94 83 THR A C 1
ATOM 663 O O . THR A 1 83 ? -8.711 -2.708 12.134 1.00 91.94 83 THR A O 1
ATOM 666 N N . ASP A 1 84 ? -8.299 -3.224 14.269 1.00 90.56 84 ASP A N 1
ATOM 667 C CA . ASP A 1 84 ? -8.983 -2.084 14.892 1.00 90.56 84 ASP A CA 1
ATOM 668 C C . ASP A 1 84 ? -8.004 -0.946 15.252 1.00 90.56 84 ASP A C 1
ATOM 670 O O . ASP A 1 84 ? -8.410 0.125 15.700 1.00 90.56 84 ASP A O 1
ATOM 674 N N . ASN A 1 85 ? -6.704 -1.145 15.018 1.00 89.88 85 ASN A N 1
ATOM 675 C CA . ASN A 1 85 ? -5.662 -0.182 15.349 1.00 89.88 85 ASN A CA 1
ATOM 676 C C . ASN A 1 85 ? -5.377 0.786 14.184 1.00 89.88 85 ASN A C 1
ATOM 678 O O . ASN A 1 85 ? -4.649 0.455 13.244 1.00 89.88 85 ASN A O 1
ATOM 682 N N . SER A 1 86 ? -5.888 2.018 14.276 1.00 85.44 86 SER A N 1
ATOM 683 C CA . SER A 1 86 ? -5.665 3.061 13.259 1.00 85.44 86 SER A CA 1
ATOM 684 C C . SER A 1 86 ? -4.194 3.445 13.086 1.00 85.44 86 SER A C 1
ATOM 686 O O . SER A 1 86 ? -3.737 3.628 11.960 1.00 85.44 86 SER A O 1
ATOM 688 N N . LYS A 1 87 ? -3.414 3.499 14.172 1.00 88.44 87 LYS A N 1
ATOM 689 C CA . LYS A 1 87 ? -1.982 3.840 14.105 1.00 88.44 87 LYS A CA 1
ATOM 690 C C . LYS A 1 87 ? -1.187 2.786 13.345 1.00 88.44 87 LYS A C 1
ATOM 692 O O . LYS A 1 87 ? -0.241 3.115 12.630 1.00 88.44 87 LYS A O 1
ATOM 697 N N .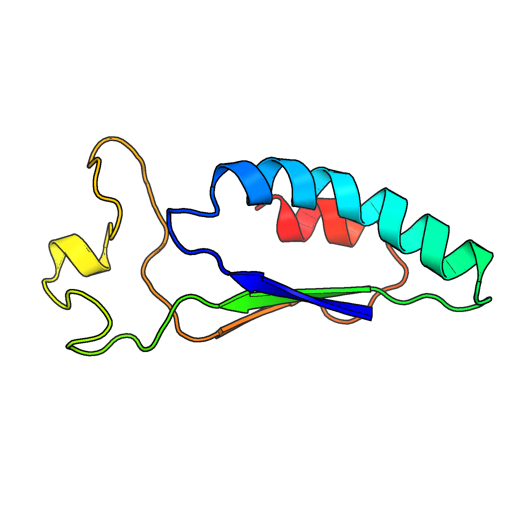 GLN A 1 88 ? -1.578 1.519 13.488 1.00 90.81 88 GLN A N 1
ATOM 698 C CA . GLN A 1 88 ? -0.987 0.433 12.715 1.00 90.81 88 GLN A CA 1
ATOM 699 C C . GLN A 1 88 ? -1.269 0.619 11.221 1.00 90.81 88 GLN A C 1
ATOM 701 O O . GLN A 1 88 ? -0.364 0.438 10.414 1.00 90.81 88 GLN A O 1
ATOM 706 N N . PHE A 1 89 ? -2.482 1.041 10.851 1.00 88.88 89 PHE A N 1
ATOM 707 C CA . PHE A 1 89 ? -2.808 1.357 9.462 1.00 88.88 89 PHE A CA 1
ATOM 708 C C . PHE A 1 89 ? -1.944 2.493 8.911 1.00 88.88 89 PHE A C 1
ATOM 710 O O . PHE A 1 89 ? -1.287 2.312 7.889 1.00 88.88 89 PHE A O 1
ATOM 717 N N . GLU A 1 90 ? -1.888 3.634 9.600 1.00 86.75 90 GLU A N 1
ATOM 718 C CA . GLU A 1 90 ? -1.098 4.798 9.167 1.00 86.75 90 GLU A CA 1
ATOM 719 C C . GLU A 1 90 ? 0.388 4.450 8.996 1.00 86.75 90 GLU A C 1
ATOM 721 O O . GLU A 1 90 ? 1.029 4.872 8.034 1.00 86.75 90 GLU A O 1
ATOM 726 N N . THR A 1 91 ? 0.924 3.618 9.894 1.00 89.62 91 THR A N 1
ATOM 727 C CA . THR A 1 91 ? 2.325 3.185 9.847 1.00 89.62 91 THR A CA 1
ATOM 728 C C . THR A 1 91 ? 2.591 2.206 8.704 1.00 89.62 91 THR A C 1
ATOM 730 O O . THR A 1 91 ? 3.582 2.363 7.998 1.00 89.62 91 THR A O 1
ATOM 733 N N . GLU A 1 92 ? 1.739 1.197 8.498 1.00 90.00 92 GLU A N 1
ATOM 734 C CA . GLU A 1 92 ? 1.958 0.176 7.460 1.00 90.00 92 GLU A CA 1
ATOM 735 C C . GLU A 1 92 ? 1.696 0.702 6.043 1.00 90.00 92 GLU A C 1
ATOM 737 O O . GLU A 1 92 ? 2.431 0.355 5.125 1.00 90.00 92 GLU A O 1
ATOM 742 N N . VAL A 1 93 ? 0.698 1.572 5.857 1.00 86.12 93 VAL A N 1
ATOM 743 C CA . VAL A 1 93 ? 0.437 2.243 4.567 1.00 86.12 93 VAL A CA 1
ATOM 744 C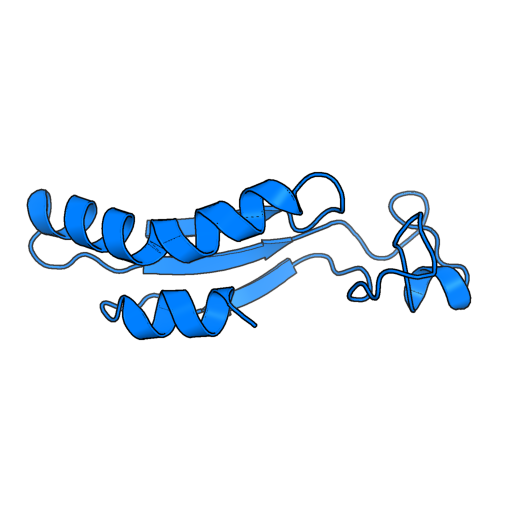 C . VAL A 1 93 ? 1.457 3.359 4.305 1.00 86.12 93 VAL A C 1
ATOM 746 O O . VAL A 1 93 ? 1.684 3.752 3.164 1.00 86.12 93 VAL A O 1
ATOM 749 N N . GLY A 1 94 ? 2.083 3.870 5.368 1.00 78.50 94 GLY A N 1
ATOM 750 C CA . GLY A 1 94 ? 3.100 4.915 5.348 1.00 78.50 94 GLY A CA 1
ATOM 751 C C . GLY A 1 94 ? 4.459 4.508 4.775 1.00 78.50 94 GLY A C 1
ATOM 752 O O . GLY A 1 94 ? 5.181 5.402 4.320 1.00 78.50 94 GLY A O 1
ATOM 753 N N . LYS A 1 95 ? 4.786 3.213 4.803 1.00 76.25 95 LYS A N 1
ATOM 754 C CA . LYS A 1 95 ? 6.059 2.637 4.336 1.00 76.25 95 LYS A CA 1
ATOM 755 C C . LYS A 1 95 ? 6.183 2.667 2.816 1.00 76.25 95 LYS A C 1
ATOM 757 O O . LYS A 1 95 ? 7.320 2.898 2.358 1.00 76.25 95 LYS A O 1
#

Organism: Bubalus bubalis (NCBI:txid89462)

pLDDT: mean 89.33, std 5.3, range [73.19, 97.12]

Radius of gyration: 15.47 Å; chains: 1; bounding box: 38×22×40 Å

Secondary structure (DSSP, 8-state):
-EEEEE-SGGGHHHHHHHHHHHHHHHHHHHHH-TT--EEEEEE---SSTTTS--SHHHHH---SSTTS--PPP-SEEEEEEEES-HHHHHHHHH-

Foldseek 3Di:
DEDEEEPPPVCPVVLVVVLVCLVVVLVVQCVVDVDDWYFYKYAHADQDPPSADVDPVCQQAVDPDPVDGDHGHDGMDGQTDTDSDSVVVSVRSVD

Sequence (95 aa):
LYYLMDLSYSMVDDLINVKKLGGDLLRALNDITESGRIGFGSFVDKTVLPFVNTHPEKLRNPCPNKEKECQPPFAFRHVLKLTDNSKQFETEVGK